Protein AF-A0A3D1AR21-F1 (afdb_monomer_lite)

Sequence (98 aa):
QMRGRPMHPLLARMLSGERQISAVLRLETVRGNALVNLERLEVDGNVLEGRPLDLLIHQFVTNEFPDARLDQWFAMEYKIDTITLWRGQAVVTLRGRH

Radius of gyration: 16.64 Å; chains: 1; bounding box: 43×33×40 Å

Foldseek 3Di:
DDDPDPPDVVVCVQPPDDWDKDWDWDWDFAQQKIAIETAWIATNNDIDGDPSVVCCCVVPVCVPPVVDHHPDIDGHPPQWGDWDDDVVDIDTDGDDDD

Secondary structure (DSSP, 8-state):
---PPPPPHHHHHHHSS---EEEEEEEEEETTEEEEEEEEEEETTEEE-SHHHHHHIIIIIHHH-TT---SSEEE-STTEEEEEEETTEEEEEEPP--

Structure (mmCIF, N/CA/C/O backbone):
data_AF-A0A3D1AR21-F1
#
_entry.id   AF-A0A3D1AR21-F1
#
loop_
_atom_site.group_PDB
_atom_site.id
_atom_site.type_symbol
_atom_site.label_atom_id
_atom_site.label_alt_id
_atom_site.label_comp_id
_atom_site.label_asym_id
_atom_site.label_entity_id
_atom_site.label_seq_id
_atom_site.pdbx_PDB_ins_code
_atom_site.Cartn_x
_atom_site.Cartn_y
_atom_site.Cartn_z
_atom_site.occupancy
_atom_site.B_iso_or_equiv
_atom_site.auth_seq_id
_atom_site.auth_comp_id
_atom_site.auth_asym_id
_atom_site.auth_atom_id
_atom_site.pdbx_PDB_model_num
ATOM 1 N N . GLN A 1 1 ? -19.063 25.566 -8.715 1.00 36.75 1 GLN A N 1
ATOM 2 C CA . GLN A 1 1 ? -18.873 25.370 -7.263 1.00 36.75 1 GLN A CA 1
ATOM 3 C C . GLN A 1 1 ? -19.028 23.882 -6.983 1.00 36.75 1 GLN A C 1
ATOM 5 O O . GLN A 1 1 ? -20.128 23.371 -7.147 1.00 36.75 1 GLN A O 1
ATOM 10 N N . MET A 1 2 ? -17.945 23.160 -6.686 1.00 39.03 2 MET A N 1
ATOM 11 C CA . MET A 1 2 ? -18.041 21.739 -6.331 1.00 39.03 2 MET A CA 1
ATOM 12 C C . MET A 1 2 ? -18.422 21.646 -4.851 1.00 39.03 2 MET A C 1
ATOM 14 O O . MET A 1 2 ? -17.631 21.975 -3.974 1.00 39.03 2 MET A O 1
ATOM 18 N N . ARG A 1 3 ? -19.682 21.295 -4.582 1.00 45.66 3 ARG A N 1
ATOM 19 C CA . ARG A 1 3 ? -20.203 21.055 -3.232 1.00 45.66 3 ARG A CA 1
ATOM 20 C C . ARG A 1 3 ? -19.648 19.709 -2.766 1.00 45.66 3 ARG A C 1
ATOM 22 O O . ARG A 1 3 ? -20.038 18.680 -3.314 1.00 45.66 3 ARG A O 1
ATOM 29 N N . GLY A 1 4 ? -18.743 19.731 -1.788 1.00 47.53 4 GLY A N 1
ATOM 30 C CA . GLY A 1 4 ? -18.285 18.525 -1.100 1.00 47.53 4 GLY A CA 1
ATOM 31 C C . GLY A 1 4 ? -19.492 17.740 -0.591 1.00 47.53 4 GLY A C 1
ATOM 32 O O . GLY A 1 4 ? -20.394 18.302 0.037 1.00 47.53 4 GLY A O 1
ATOM 33 N N . ARG A 1 5 ? -19.553 16.454 -0.940 1.00 59.25 5 ARG A N 1
ATOM 34 C CA . ARG A 1 5 ? -20.593 15.542 -0.461 1.00 59.25 5 ARG A CA 1
ATOM 35 C C . ARG A 1 5 ? -20.492 15.513 1.071 1.00 59.25 5 ARG A C 1
ATOM 37 O O . ARG A 1 5 ? -19.376 15.388 1.570 1.00 59.25 5 ARG A O 1
ATOM 44 N N . PRO A 1 6 ? -21.592 15.665 1.828 1.00 53.69 6 PRO A N 1
ATOM 45 C CA . PRO A 1 6 ? -21.508 15.647 3.282 1.00 53.69 6 PRO A CA 1
ATOM 46 C C . PRO A 1 6 ? -20.909 14.308 3.723 1.00 53.69 6 PRO A C 1
ATOM 48 O O . PRO A 1 6 ? -21.480 13.251 3.446 1.00 53.69 6 PRO A O 1
ATOM 51 N N . MET A 1 7 ? -19.731 14.364 4.352 1.00 54.84 7 MET A N 1
ATOM 52 C CA . MET A 1 7 ? -19.068 13.195 4.924 1.00 54.84 7 MET A CA 1
ATOM 53 C C . MET A 1 7 ? -20.038 12.468 5.856 1.00 54.84 7 MET A C 1
ATOM 55 O O . MET A 1 7 ? -20.731 13.094 6.662 1.00 54.84 7 MET A O 1
ATOM 59 N N . HIS A 1 8 ? -20.079 11.138 5.762 1.00 71.12 8 HIS A N 1
ATOM 60 C CA . HIS A 1 8 ? -20.881 10.323 6.666 1.00 71.12 8 HIS A CA 1
ATOM 61 C C . HIS A 1 8 ? -20.439 10.605 8.121 1.00 71.12 8 HIS A C 1
ATOM 63 O O . HIS A 1 8 ? -19.237 10.565 8.392 1.00 71.12 8 HIS A O 1
ATOM 69 N N . PRO A 1 9 ? -21.347 10.864 9.081 1.00 62.31 9 PRO A N 1
ATOM 70 C CA . PRO A 1 9 ? -20.981 11.321 10.430 1.00 62.31 9 PRO A CA 1
ATOM 71 C C . PRO A 1 9 ? -20.036 10.382 11.196 1.00 62.31 9 PRO A C 1
ATOM 73 O O . PRO A 1 9 ? -19.232 10.830 12.010 1.00 62.31 9 PRO A O 1
ATOM 76 N N . LEU A 1 10 ? -20.109 9.075 10.919 1.00 61.53 10 LEU A N 1
ATOM 77 C CA . LEU A 1 10 ? -19.180 8.074 11.458 1.00 61.53 10 LEU A CA 1
ATOM 78 C C . LEU A 1 10 ? -17.753 8.263 10.933 1.00 61.53 10 LEU A C 1
ATOM 80 O O . LEU A 1 10 ? -16.806 8.140 11.698 1.00 61.53 10 LEU A O 1
ATOM 84 N N . LEU A 1 11 ? -17.601 8.618 9.660 1.00 61.28 11 LEU A N 1
ATOM 85 C CA . LEU A 1 11 ? -16.304 8.830 9.023 1.00 61.28 11 LEU A CA 1
ATOM 86 C C . LEU A 1 11 ? -15.698 10.185 9.368 1.00 61.28 11 LEU A C 1
ATOM 88 O O . LEU A 1 11 ? -14.508 10.259 9.650 1.00 61.28 11 LEU A O 1
ATOM 92 N N . ALA A 1 12 ? -16.527 11.223 9.488 1.00 64.75 12 ALA A N 1
ATOM 93 C CA . ALA A 1 12 ? -16.094 12.496 10.059 1.00 64.75 12 ALA A CA 1
ATOM 94 C C . ALA A 1 12 ? -15.563 12.315 11.493 1.00 64.75 12 ALA A C 1
ATOM 96 O O . ALA A 1 12 ? -14.542 12.893 11.840 1.00 64.75 12 ALA A O 1
ATOM 97 N N . ARG A 1 13 ? -16.206 11.458 12.304 1.00 62.38 13 ARG A N 1
ATOM 98 C CA . ARG A 1 13 ? -15.709 11.077 13.636 1.00 62.38 13 ARG A CA 1
ATOM 99 C C . ARG A 1 13 ? -14.462 10.197 13.586 1.00 62.38 13 ARG A C 1
ATOM 101 O O . ARG A 1 13 ? -13.613 10.338 14.455 1.00 62.38 13 ARG A O 1
ATOM 108 N N . MET A 1 14 ? -14.339 9.313 12.592 1.00 60.16 14 MET A N 1
ATOM 109 C CA . MET A 1 14 ? -13.131 8.508 12.378 1.00 60.16 14 MET A CA 1
ATOM 110 C C . MET A 1 14 ? -11.901 9.334 12.014 1.00 60.16 14 MET A C 1
ATOM 112 O O . MET A 1 14 ? -10.809 8.937 12.401 1.00 60.16 14 MET A O 1
ATOM 116 N N . LEU A 1 15 ? -12.087 10.462 11.331 1.00 61.53 15 LEU A N 1
ATOM 117 C CA . LEU A 1 15 ? -11.020 11.311 10.797 1.00 61.53 15 LEU A CA 1
ATOM 118 C C . LEU A 1 15 ? -10.832 12.629 11.575 1.00 61.53 15 LEU A C 1
ATOM 120 O O . LEU A 1 15 ? -9.968 13.427 11.223 1.00 61.53 15 LEU A O 1
ATOM 124 N N . SER A 1 16 ? -11.636 12.891 12.612 1.00 62.62 16 SER A N 1
ATOM 125 C CA . SER A 1 16 ? -11.507 14.088 13.449 1.00 62.62 16 SER A CA 1
ATOM 126 C C . SER A 1 16 ? -10.528 13.864 14.603 1.00 62.62 16 SER A C 1
ATOM 128 O O . SER A 1 16 ? -10.730 12.953 15.408 1.00 62.62 16 SER A O 1
ATOM 130 N N . GLY A 1 17 ? -9.540 14.752 14.731 1.00 63.72 17 GLY A N 1
ATOM 131 C CA . GLY A 1 17 ? -8.507 14.701 15.771 1.00 63.72 17 GLY A CA 1
ATOM 132 C C . GLY A 1 17 ? -7.281 13.878 15.366 1.00 63.72 17 GLY A C 1
ATOM 133 O O . GLY A 1 17 ? -7.232 13.304 14.281 1.00 63.72 17 GLY A O 1
ATOM 134 N N . GLU A 1 18 ? -6.276 13.828 16.237 1.00 61.91 18 GLU A N 1
ATOM 135 C CA . GLU A 1 18 ? -5.148 12.904 16.090 1.00 61.91 18 GLU A CA 1
ATOM 136 C C . GLU A 1 18 ? -5.615 11.504 16.504 1.00 61.91 18 GLU A C 1
ATOM 138 O O . GLU A 1 18 ? -5.962 11.268 17.661 1.00 61.91 18 GLU A O 1
ATOM 143 N N . ARG A 1 19 ? -5.691 10.594 15.533 1.00 71.19 19 ARG A N 1
ATOM 144 C CA . ARG A 1 19 ? -6.141 9.207 15.712 1.00 71.19 19 ARG A CA 1
ATOM 145 C C . ARG A 1 19 ? -4.935 8.308 15.508 1.00 71.19 19 ARG A C 1
ATOM 147 O O . ARG A 1 19 ? -4.165 8.524 14.568 1.00 71.19 19 ARG A O 1
ATOM 154 N N . GLN A 1 20 ? -4.752 7.305 16.360 1.00 78.31 20 GLN A N 1
ATOM 155 C CA . GLN A 1 20 ? -3.660 6.361 16.153 1.00 78.31 20 GLN A CA 1
ATOM 156 C C . GLN A 1 20 ? -4.062 5.419 15.021 1.00 78.31 20 GLN A C 1
ATOM 158 O O . GLN A 1 20 ? -4.988 4.620 15.167 1.00 78.31 20 GLN A O 1
ATOM 163 N N . ILE A 1 21 ? -3.361 5.529 13.895 1.00 83.12 21 ILE A N 1
ATOM 164 C CA . ILE A 1 21 ? -3.590 4.698 12.717 1.00 83.12 21 ILE A CA 1
ATOM 165 C C . ILE A 1 21 ? -2.401 3.757 12.543 1.00 83.12 21 ILE A C 1
ATOM 167 O O . ILE A 1 21 ? -1.250 4.196 12.533 1.00 83.12 21 ILE A O 1
ATOM 171 N N . SER A 1 22 ? -2.675 2.465 12.379 1.00 88.31 22 SER A N 1
ATOM 172 C CA . SER A 1 22 ? -1.687 1.486 11.925 1.00 88.31 22 SER A CA 1
ATOM 173 C C . SER A 1 22 ? -2.208 0.765 10.685 1.00 88.31 22 SER A C 1
ATOM 175 O O . SER A 1 22 ? -3.402 0.496 10.576 1.00 88.31 22 SER A O 1
ATOM 177 N N . ALA A 1 23 ? -1.334 0.489 9.723 1.00 89.00 23 ALA A N 1
ATOM 178 C CA . ALA A 1 23 ? -1.708 -0.138 8.463 1.00 89.00 23 ALA A CA 1
ATOM 179 C C . ALA A 1 23 ? -0.736 -1.270 8.129 1.00 89.00 23 ALA A C 1
ATOM 181 O O . ALA A 1 23 ? 0.478 -1.117 8.277 1.00 89.00 23 ALA A O 1
ATOM 182 N N . VAL A 1 24 ? -1.274 -2.389 7.649 1.00 91.69 24 VAL A N 1
ATOM 183 C CA . VAL A 1 24 ? -0.496 -3.491 7.081 1.00 91.69 24 VAL A CA 1
ATOM 184 C C . VAL A 1 24 ? -0.715 -3.488 5.579 1.00 91.69 24 VAL A C 1
ATOM 186 O O . VAL A 1 24 ? -1.844 -3.599 5.105 1.00 91.69 24 VAL A O 1
ATOM 189 N N . LEU A 1 25 ? 0.381 -3.340 4.844 1.00 91.69 25 LEU A N 1
ATOM 190 C CA . LEU A 1 25 ? 0.394 -3.249 3.392 1.00 91.69 25 LEU A CA 1
ATOM 191 C C . LEU A 1 25 ? 1.192 -4.415 2.812 1.00 91.69 25 LEU A C 1
ATOM 193 O O . LEU A 1 25 ? 2.247 -4.778 3.340 1.00 91.69 25 LEU A O 1
ATOM 197 N N . ARG A 1 26 ? 0.735 -4.928 1.673 1.00 92.69 26 ARG A N 1
ATOM 198 C CA . ARG A 1 26 ? 1.517 -5.797 0.797 1.00 92.69 26 ARG A CA 1
ATOM 199 C C . ARG A 1 26 ? 1.968 -4.993 -0.414 1.00 92.69 26 ARG A C 1
ATOM 201 O O . ARG A 1 26 ? 1.161 -4.324 -1.051 1.00 92.69 26 ARG A O 1
ATOM 208 N N . LEU A 1 27 ? 3.262 -5.066 -0.713 1.00 93.38 27 LEU A N 1
ATOM 209 C CA . LEU A 1 27 ? 3.858 -4.488 -1.912 1.00 93.38 27 LEU A CA 1
ATOM 210 C C . LEU A 1 27 ? 4.386 -5.618 -2.788 1.00 93.38 27 LEU A C 1
ATOM 212 O O . LEU A 1 27 ? 5.243 -6.391 -2.360 1.00 93.38 27 LEU A O 1
ATOM 216 N N . GLU A 1 28 ? 3.922 -5.658 -4.027 1.00 95.19 28 GLU A N 1
ATOM 217 C CA . GLU A 1 28 ? 4.474 -6.507 -5.074 1.00 95.19 28 GLU A CA 1
ATOM 218 C C . GLU A 1 28 ? 5.073 -5.619 -6.159 1.00 95.19 28 GLU A C 1
ATOM 220 O O . GLU A 1 28 ? 4.484 -4.609 -6.540 1.00 95.19 28 GLU A O 1
ATOM 225 N N . THR A 1 29 ? 6.259 -5.973 -6.658 1.00 94.94 29 THR A N 1
ATOM 226 C CA . THR A 1 29 ? 6.888 -5.243 -7.764 1.00 94.94 29 THR A CA 1
ATOM 227 C C . THR A 1 29 ? 7.323 -6.186 -8.872 1.00 94.94 29 THR A C 1
ATOM 229 O O . THR A 1 29 ? 7.817 -7.284 -8.618 1.00 94.94 29 THR A O 1
ATOM 232 N N . VAL A 1 30 ? 7.132 -5.761 -10.120 1.00 92.19 30 VAL A N 1
ATOM 233 C CA . VAL A 1 30 ? 7.538 -6.517 -11.305 1.00 92.19 30 VAL A CA 1
ATOM 234 C C . VAL A 1 30 ? 7.872 -5.575 -12.460 1.00 92.19 30 VAL A C 1
ATOM 236 O O . VAL A 1 30 ? 7.030 -4.801 -12.915 1.00 92.19 30 VAL A O 1
ATOM 239 N N . ARG A 1 31 ? 9.110 -5.656 -12.966 1.00 92.06 31 ARG A N 1
ATOM 240 C CA . ARG A 1 31 ? 9.570 -4.963 -14.190 1.00 92.06 31 ARG A CA 1
ATOM 241 C C . ARG A 1 31 ? 9.190 -3.477 -14.233 1.00 92.06 31 ARG A C 1
ATOM 243 O O . ARG A 1 31 ? 8.630 -2.995 -15.218 1.00 92.06 31 ARG A O 1
ATOM 250 N N . GLY A 1 32 ? 9.430 -2.760 -13.142 1.00 94.50 32 GLY A N 1
ATOM 251 C CA . GLY A 1 32 ? 9.114 -1.342 -13.040 1.00 94.50 32 GLY A CA 1
ATOM 252 C C . GLY A 1 32 ? 7.651 -1.010 -12.773 1.00 94.50 32 GLY A C 1
ATOM 253 O O . GLY A 1 32 ? 7.288 0.155 -12.878 1.00 94.50 32 GLY A O 1
ATOM 254 N N . ASN A 1 33 ? 6.818 -1.991 -12.432 1.00 95.62 33 ASN A N 1
ATOM 255 C CA . ASN A 1 33 ? 5.450 -1.783 -11.966 1.00 95.62 33 ASN A CA 1
ATOM 256 C C . ASN A 1 33 ? 5.320 -2.225 -10.511 1.00 95.62 33 ASN A C 1
ATOM 258 O O . ASN A 1 33 ? 6.034 -3.129 -10.072 1.00 95.62 33 ASN A O 1
ATOM 262 N N . ALA A 1 34 ? 4.400 -1.603 -9.785 1.00 95.88 34 ALA A N 1
ATOM 263 C CA . ALA A 1 34 ? 4.069 -1.941 -8.412 1.00 95.88 34 ALA A CA 1
ATOM 264 C C . ALA A 1 34 ? 2.569 -2.177 -8.247 1.00 95.88 34 ALA A C 1
ATOM 266 O O . ALA A 1 34 ? 1.755 -1.555 -8.929 1.00 95.88 34 ALA A O 1
ATOM 267 N N . LEU A 1 35 ? 2.231 -3.062 -7.319 1.00 95.75 35 LEU A N 1
ATOM 268 C CA . LEU A 1 35 ? 0.898 -3.276 -6.783 1.00 95.75 35 LEU A CA 1
ATOM 269 C C . LEU A 1 35 ? 0.991 -3.103 -5.269 1.00 95.75 35 LEU A C 1
ATOM 271 O O . LEU A 1 35 ? 1.823 -3.736 -4.618 1.00 95.75 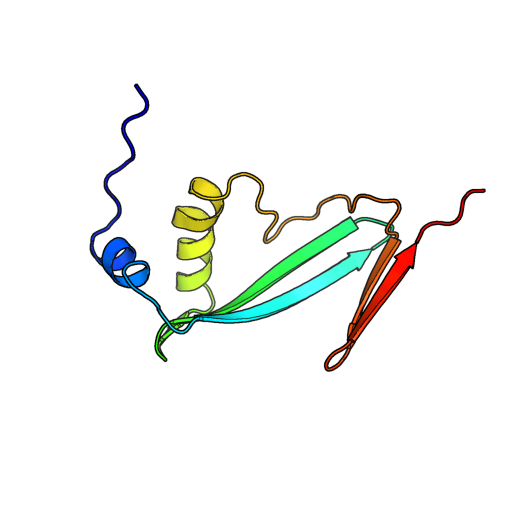35 LEU A O 1
ATOM 275 N N . VAL A 1 36 ? 0.152 -2.227 -4.724 1.00 93.50 36 VAL A N 1
ATOM 276 C CA . VAL A 1 36 ? 0.047 -2.003 -3.282 1.00 93.50 36 VAL A CA 1
ATOM 277 C C . VAL A 1 36 ? -1.347 -2.409 -2.843 1.00 93.50 36 VAL A C 1
ATOM 279 O O . VAL A 1 36 ? -2.331 -1.854 -3.329 1.00 93.50 36 VAL A O 1
ATOM 282 N N . ASN A 1 37 ? -1.424 -3.352 -1.911 1.00 92.56 37 ASN A N 1
ATOM 283 C CA . ASN A 1 37 ? -2.670 -3.780 -1.290 1.00 92.56 37 ASN A CA 1
ATOM 284 C C . ASN A 1 37 ? -2.658 -3.407 0.188 1.00 92.56 37 ASN A C 1
ATOM 286 O O . ASN A 1 37 ? -1.655 -3.607 0.877 1.00 92.56 37 ASN A O 1
ATOM 290 N N . LEU A 1 38 ? -3.779 -2.892 0.680 1.00 91.69 38 LEU A N 1
ATOM 291 C CA . LEU A 1 38 ? -3.995 -2.672 2.105 1.00 91.69 38 LEU A CA 1
ATOM 292 C C . LEU A 1 38 ? -4.703 -3.895 2.677 1.00 91.69 38 LEU A C 1
ATOM 294 O O . LEU A 1 38 ? -5.832 -4.191 2.310 1.00 91.69 38 LEU A O 1
ATOM 298 N N . GLU A 1 39 ? -4.024 -4.623 3.558 1.00 93.31 39 GLU A N 1
ATOM 299 C CA . GLU A 1 39 ? -4.545 -5.873 4.123 1.00 93.31 39 GLU A CA 1
ATOM 300 C C . GLU A 1 39 ? -5.326 -5.627 5.413 1.00 93.31 39 GLU A C 1
ATOM 302 O O . GLU A 1 39 ? -6.338 -6.277 5.672 1.00 93.31 39 GLU A O 1
ATOM 307 N N . ARG A 1 40 ? -4.848 -4.677 6.223 1.00 93.44 40 ARG A N 1
ATOM 308 C CA . ARG A 1 40 ? -5.416 -4.352 7.530 1.00 93.44 40 ARG A CA 1
ATOM 309 C C . ARG A 1 40 ? -5.213 -2.883 7.840 1.00 93.44 40 ARG A C 1
ATOM 311 O O . ARG A 1 40 ? -4.119 -2.351 7.655 1.00 93.44 40 ARG A O 1
ATOM 318 N N . LEU A 1 41 ? -6.246 -2.261 8.386 1.00 91.06 41 LEU A N 1
ATOM 319 C CA . LEU A 1 41 ? -6.183 -0.923 8.954 1.00 91.06 41 LEU A CA 1
ATOM 320 C C . LEU A 1 41 ? -6.673 -0.979 10.399 1.00 91.06 41 LEU A C 1
ATOM 322 O O . LEU A 1 41 ? -7.741 -1.516 10.672 1.00 91.06 41 LEU A O 1
ATOM 326 N N . GLU A 1 42 ? -5.911 -0.417 11.324 1.00 90.56 42 GLU A N 1
ATOM 327 C CA . GLU A 1 42 ? -6.311 -0.246 12.714 1.00 90.56 42 GLU A CA 1
ATOM 328 C C . GLU A 1 42 ? -6.446 1.240 13.020 1.00 90.56 42 GLU A C 1
ATOM 330 O O . GLU A 1 42 ? -5.515 2.006 12.775 1.00 90.56 42 GLU A O 1
ATOM 335 N N . VAL A 1 43 ? -7.600 1.643 13.549 1.00 86.56 43 VAL A N 1
ATOM 336 C CA . VAL A 1 43 ? -7.888 3.025 13.946 1.00 86.56 43 VAL A CA 1
ATOM 337 C C . VAL A 1 43 ? -8.369 3.021 15.389 1.00 86.56 43 VAL A C 1
ATOM 339 O O . VAL A 1 43 ? -9.430 2.469 15.691 1.00 86.56 43 VAL A O 1
ATOM 342 N N . ASP A 1 44 ? -7.586 3.618 16.285 1.00 85.69 44 ASP A N 1
ATOM 343 C CA . ASP A 1 44 ? -7.864 3.662 17.728 1.00 85.69 44 ASP A CA 1
ATOM 344 C C . ASP A 1 44 ? -8.202 2.272 18.317 1.00 85.69 44 ASP A C 1
ATOM 346 O O . ASP A 1 44 ? -9.174 2.110 19.056 1.00 85.69 44 ASP A O 1
ATOM 350 N N . GLY A 1 45 ? -7.450 1.237 17.924 1.00 84.00 45 GLY A N 1
ATOM 351 C CA . GLY A 1 45 ? -7.670 -0.150 18.359 1.00 84.00 45 GLY A CA 1
ATOM 352 C C . GLY A 1 45 ? -8.780 -0.907 17.617 1.00 84.00 45 GLY A C 1
ATOM 353 O O . GLY A 1 45 ? -8.980 -2.095 17.867 1.00 84.00 45 GLY A O 1
ATOM 354 N N . ASN A 1 46 ? -9.504 -0.260 16.695 1.00 85.44 46 ASN A N 1
ATOM 355 C CA . ASN A 1 46 ? -10.535 -0.904 15.879 1.00 85.44 46 ASN A CA 1
ATOM 356 C C . ASN A 1 46 ? -9.946 -1.391 14.561 1.00 85.44 46 ASN A C 1
ATOM 358 O O . ASN A 1 46 ? -9.385 -0.606 13.799 1.00 85.44 46 ASN A O 1
ATOM 362 N N . VAL A 1 47 ? -10.126 -2.675 14.278 1.00 90.94 47 VAL A N 1
ATOM 363 C CA . VAL A 1 47 ? -9.538 -3.351 13.122 1.00 90.94 47 VAL A CA 1
ATOM 364 C C . VAL A 1 47 ? -10.534 -3.403 11.968 1.00 90.94 47 VAL A C 1
ATOM 366 O O . VAL A 1 47 ? -11.671 -3.843 12.135 1.00 90.94 47 VAL A O 1
ATOM 369 N N . LEU A 1 48 ? -10.080 -2.993 10.789 1.00 90.25 48 LEU A N 1
ATOM 370 C CA . LEU A 1 48 ? -10.784 -3.087 9.518 1.00 90.25 48 LEU A CA 1
ATOM 371 C C . LEU A 1 48 ? -9.992 -3.998 8.577 1.00 90.25 48 LEU A C 1
ATOM 373 O O . LEU A 1 48 ? -8.836 -3.722 8.260 1.00 90.25 48 LEU A O 1
ATOM 377 N N . GLU A 1 49 ? -10.640 -5.068 8.127 1.00 90.69 49 GLU A N 1
ATOM 378 C CA . GLU A 1 49 ? -10.104 -6.065 7.194 1.00 90.69 49 GLU A CA 1
ATOM 379 C C . GLU A 1 49 ? -11.219 -6.542 6.259 1.00 90.69 49 GLU A C 1
ATOM 381 O O . GLU A 1 49 ? -12.398 -6.495 6.621 1.00 90.69 49 GLU A O 1
ATOM 386 N N . GLY A 1 50 ? -10.861 -7.024 5.067 1.00 89.94 50 GLY A N 1
ATOM 387 C CA . GLY A 1 50 ? -11.819 -7.531 4.082 1.00 89.94 50 GLY A CA 1
ATOM 388 C C . GLY A 1 50 ? -12.850 -6.478 3.658 1.00 89.94 50 GLY A C 1
ATOM 389 O O . GLY A 1 50 ? -12.526 -5.313 3.464 1.00 89.94 50 GLY A O 1
ATOM 390 N N . ARG A 1 51 ? -14.130 -6.861 3.556 1.00 89.06 51 ARG A N 1
ATOM 391 C CA . ARG A 1 51 ? -15.175 -5.999 2.962 1.00 89.06 51 ARG A CA 1
ATOM 392 C C . ARG A 1 51 ? -15.315 -4.599 3.589 1.00 89.06 51 ARG A C 1
ATOM 394 O O . ARG A 1 51 ? -15.480 -3.642 2.835 1.00 89.06 51 ARG A O 1
ATOM 401 N N . PRO A 1 52 ? -15.299 -4.426 4.928 1.00 87.62 52 PRO A N 1
ATOM 402 C CA . PRO A 1 52 ? -15.285 -3.094 5.538 1.00 87.62 52 PRO A CA 1
ATOM 403 C C . PRO A 1 52 ? -14.116 -2.212 5.084 1.00 87.62 52 PRO A C 1
ATOM 405 O O . PRO A 1 52 ? -14.295 -1.006 4.916 1.00 87.62 52 PRO A O 1
ATOM 408 N N . LEU A 1 53 ? -12.941 -2.809 4.877 1.00 90.19 53 LEU A N 1
ATOM 409 C CA . LEU A 1 53 ? -11.750 -2.112 4.407 1.00 90.19 53 LEU A CA 1
ATOM 410 C C . LEU A 1 53 ? -11.892 -1.711 2.934 1.00 90.19 53 LEU A C 1
ATOM 412 O O . LEU A 1 53 ? -11.661 -0.549 2.605 1.00 90.19 53 LEU A O 1
ATOM 416 N N . ASP A 1 54 ? -12.378 -2.620 2.087 1.00 87.88 54 ASP A N 1
ATOM 417 C CA . ASP A 1 54 ? -12.633 -2.354 0.663 1.00 87.88 54 ASP A CA 1
ATOM 418 C C . ASP A 1 54 ? -13.583 -1.160 0.478 1.00 87.88 54 ASP A C 1
ATOM 420 O O . ASP A 1 54 ? -13.360 -0.273 -0.350 1.00 87.88 54 ASP A O 1
ATOM 424 N N . LEU A 1 55 ? -14.642 -1.101 1.295 1.00 85.44 55 LEU A N 1
ATOM 425 C CA . LEU A 1 55 ? -15.594 0.009 1.287 1.00 85.44 55 LEU A CA 1
ATOM 426 C C . LEU A 1 55 ? -14.939 1.327 1.699 1.00 85.44 55 LEU A C 1
ATOM 428 O O . LEU A 1 55 ? -15.217 2.352 1.077 1.00 85.44 55 LEU A O 1
ATOM 432 N N . LEU A 1 56 ? -14.078 1.318 2.720 1.00 85.81 56 LEU A N 1
ATOM 433 C CA . LEU A 1 56 ? -13.358 2.514 3.153 1.00 85.81 56 LEU A CA 1
ATOM 434 C C . LEU A 1 56 ? -12.412 3.013 2.057 1.00 85.81 56 LEU A C 1
ATOM 436 O O . LEU A 1 56 ? -12.416 4.207 1.753 1.00 85.81 56 LEU A O 1
ATOM 440 N N . ILE A 1 57 ? -11.647 2.115 1.435 1.00 85.38 57 ILE A N 1
ATOM 441 C CA . ILE A 1 57 ? -10.732 2.463 0.343 1.00 85.38 57 ILE A CA 1
ATOM 442 C C . ILE A 1 57 ? -11.515 3.115 -0.798 1.00 85.38 57 ILE A C 1
ATOM 444 O O . ILE A 1 57 ? -11.232 4.252 -1.175 1.00 85.38 57 ILE A O 1
ATOM 448 N N . HIS A 1 58 ? -12.557 2.442 -1.283 1.00 83.75 58 HIS A N 1
ATOM 449 C CA . HIS A 1 58 ? -13.327 2.910 -2.430 1.00 83.75 58 HIS A CA 1
ATOM 450 C C . HIS A 1 58 ? -14.110 4.204 -2.144 1.00 83.75 58 HIS A C 1
ATOM 452 O O . HIS A 1 58 ? -14.233 5.071 -3.008 1.00 83.75 58 HIS A O 1
ATOM 458 N N . GLN A 1 59 ? -14.697 4.348 -0.951 1.00 80.31 59 GLN A N 1
ATOM 459 C CA . GLN A 1 59 ? -15.556 5.498 -0.638 1.00 80.31 59 GLN A CA 1
ATOM 460 C C . GLN A 1 59 ? -14.789 6.726 -0.152 1.00 80.31 59 GLN A C 1
ATOM 462 O O . GLN A 1 59 ? -15.289 7.838 -0.329 1.00 80.31 59 GLN A O 1
ATOM 467 N N . PHE A 1 60 ? -13.612 6.548 0.449 1.00 76.56 60 PHE A N 1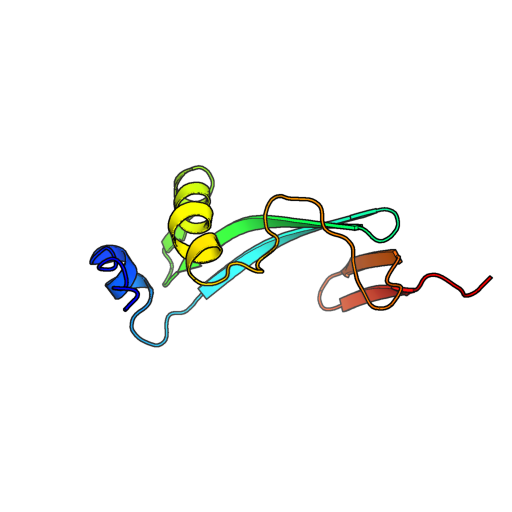
ATOM 468 C CA . PHE A 1 60 ? -12.848 7.646 1.042 1.00 76.56 60 PHE A CA 1
ATOM 469 C C . PHE A 1 60 ? -11.530 7.848 0.337 1.00 76.56 60 PHE A C 1
ATOM 471 O O . PHE A 1 60 ? -11.320 8.909 -0.239 1.00 76.56 60 PHE A O 1
ATOM 478 N N . VAL A 1 61 ? -10.665 6.836 0.341 1.00 79.50 61 VAL A N 1
ATOM 479 C CA . VAL A 1 61 ? -9.294 6.995 -0.153 1.00 79.50 61 VAL A CA 1
ATOM 480 C C . VAL A 1 61 ? -9.298 7.392 -1.622 1.00 79.50 61 VAL A C 1
ATOM 482 O O . VAL A 1 61 ? -8.667 8.377 -1.974 1.00 79.50 61 VAL A O 1
ATOM 485 N N . THR A 1 62 ? -10.075 6.712 -2.464 1.00 76.56 62 THR A N 1
ATOM 486 C CA . THR A 1 62 ? -10.151 7.044 -3.894 1.00 76.56 62 THR A CA 1
ATOM 487 C C . THR A 1 62 ? -10.774 8.420 -4.162 1.00 76.56 62 THR A C 1
ATOM 489 O O . THR A 1 62 ? -10.438 9.054 -5.158 1.00 76.56 62 THR A O 1
ATOM 492 N N . ASN A 1 63 ? -11.669 8.903 -3.295 1.00 75.56 63 ASN A N 1
ATOM 493 C CA . ASN A 1 63 ? -12.327 10.200 -3.484 1.00 75.56 63 ASN A CA 1
ATOM 494 C C . ASN A 1 63 ? -11.473 11.373 -2.982 1.00 75.56 63 ASN A C 1
ATOM 496 O O . ASN A 1 63 ? -11.403 12.400 -3.651 1.00 75.56 63 ASN A O 1
ATOM 500 N N . GLU A 1 64 ? -10.840 11.227 -1.818 1.00 78.50 64 GLU A N 1
ATOM 501 C CA . GLU A 1 64 ? -10.004 12.265 -1.201 1.00 78.50 64 GLU A CA 1
ATOM 502 C C . GLU A 1 64 ? -8.587 12.286 -1.792 1.00 78.50 64 GLU A C 1
ATOM 504 O O . GLU A 1 64 ? -7.979 13.346 -1.928 1.00 78.50 64 GLU A O 1
ATOM 509 N N . PHE A 1 65 ? -8.072 11.122 -2.196 1.00 81.31 65 PHE A N 1
ATOM 510 C CA . PHE A 1 65 ? -6.749 10.948 -2.794 1.00 81.31 65 PHE A CA 1
ATOM 511 C C . PHE A 1 65 ? -6.888 10.278 -4.167 1.00 81.31 65 PHE A C 1
ATOM 513 O O . PHE A 1 65 ? -6.583 9.094 -4.318 1.00 81.31 65 PHE A O 1
ATOM 520 N N . PRO A 1 66 ? -7.339 11.017 -5.195 1.00 80.31 66 PRO A N 1
ATOM 521 C CA . PRO A 1 66 ? -7.611 10.454 -6.521 1.00 80.31 66 PRO A CA 1
ATOM 522 C C . PRO A 1 66 ? -6.371 9.855 -7.200 1.00 80.31 66 PRO A C 1
ATOM 524 O O . PRO A 1 66 ? -6.492 8.974 -8.051 1.00 80.31 66 PRO A O 1
ATOM 527 N N . ASP A 1 67 ? -5.178 10.296 -6.801 1.00 83.94 67 ASP A N 1
ATOM 528 C CA . ASP A 1 67 ? -3.909 9.778 -7.311 1.00 83.94 67 ASP A CA 1
ATOM 529 C C . ASP A 1 67 ? -3.420 8.527 -6.565 1.00 83.94 67 ASP A C 1
ATOM 531 O O . ASP A 1 67 ? -2.436 7.907 -6.979 1.00 83.94 67 ASP A O 1
ATOM 535 N N . ALA A 1 68 ? -4.089 8.127 -5.477 1.00 84.56 68 ALA A N 1
ATOM 536 C CA . ALA A 1 68 ? -3.729 6.932 -4.730 1.00 84.56 68 ALA A CA 1
ATOM 537 C C . ALA A 1 68 ? -3.887 5.682 -5.608 1.00 84.56 68 ALA A C 1
ATOM 539 O O . ALA A 1 68 ? -4.941 5.405 -6.185 1.00 84.56 68 ALA A O 1
ATOM 540 N N . ARG A 1 69 ? -2.815 4.892 -5.696 1.00 89.25 69 ARG A N 1
ATOM 541 C CA . ARG A 1 69 ? -2.781 3.633 -6.444 1.00 89.25 69 ARG A CA 1
ATOM 542 C C . ARG A 1 69 ? -2.813 2.462 -5.461 1.00 89.25 69 ARG A C 1
ATOM 544 O O . ARG A 1 69 ? -1.767 1.979 -5.040 1.00 89.25 69 ARG A O 1
ATOM 551 N N . LEU A 1 70 ? -4.018 2.043 -5.085 1.00 89.56 70 LEU A N 1
ATOM 552 C CA . LEU A 1 70 ? -4.270 0.834 -4.295 1.00 89.56 70 LEU A CA 1
ATOM 553 C C . LEU A 1 70 ? -5.006 -0.195 -5.151 1.00 89.56 70 LEU A C 1
ATOM 555 O O . LEU A 1 70 ? -5.781 0.182 -6.030 1.00 89.56 70 LEU A O 1
ATOM 559 N N . ASP A 1 71 ? -4.729 -1.473 -4.909 1.00 90.38 71 ASP A N 1
ATOM 560 C CA . ASP A 1 71 ? -5.388 -2.624 -5.543 1.00 90.38 71 ASP A CA 1
ATOM 561 C C . ASP A 1 71 ? -5.330 -2.639 -7.080 1.00 90.38 71 ASP A C 1
ATOM 563 O O . ASP A 1 71 ? -6.090 -3.335 -7.753 1.00 90.38 71 ASP A O 1
ATOM 567 N N . GLN A 1 72 ? -4.378 -1.899 -7.649 1.00 92.56 72 GLN A N 1
ATOM 568 C CA . GLN A 1 72 ? -4.112 -1.855 -9.080 1.00 92.56 72 GLN A CA 1
ATOM 569 C C . GLN A 1 72 ? -2.619 -1.718 -9.364 1.00 92.56 72 GLN A C 1
ATOM 571 O O . GLN A 1 72 ? -1.882 -1.064 -8.621 1.00 92.56 72 GLN A O 1
ATOM 576 N N . TRP A 1 73 ? -2.187 -2.310 -10.477 1.00 95.81 73 TRP A N 1
ATOM 577 C CA . TRP A 1 73 ? -0.831 -2.129 -10.977 1.00 95.81 73 TRP A CA 1
ATOM 578 C C . TRP A 1 73 ? -0.626 -0.697 -11.465 1.00 95.81 73 TRP A C 1
ATOM 580 O O . TRP A 1 73 ? -1.448 -0.157 -12.208 1.00 95.81 73 TRP A O 1
ATOM 590 N N . PHE A 1 74 ? 0.503 -0.101 -11.097 1.00 94.44 74 PHE A N 1
ATOM 591 C CA . PHE A 1 74 ? 0.930 1.197 -11.602 1.00 94.44 74 PHE A CA 1
ATOM 592 C C . PHE A 1 74 ? 2.417 1.190 -11.951 1.00 94.44 74 PHE A C 1
ATOM 594 O O . PHE A 1 74 ? 3.216 0.470 -11.348 1.00 94.44 74 PHE A O 1
ATOM 601 N N . ALA A 1 75 ? 2.792 2.005 -12.936 1.00 94.19 75 ALA A N 1
ATOM 602 C CA . ALA A 1 75 ? 4.186 2.178 -13.313 1.00 94.19 75 ALA A CA 1
ATOM 603 C C . ALA A 1 75 ? 4.931 2.957 -12.223 1.00 94.19 75 ALA A C 1
ATOM 605 O O . ALA A 1 75 ? 4.490 4.022 -11.794 1.00 94.19 75 ALA A O 1
ATOM 606 N N . MET A 1 76 ? 6.079 2.438 -11.799 1.00 91.94 76 MET A N 1
ATOM 607 C CA . MET A 1 76 ? 6.984 3.140 -10.900 1.00 91.94 76 MET A CA 1
ATOM 608 C C . MET A 1 76 ? 7.834 4.137 -11.691 1.00 91.94 76 MET A C 1
ATOM 610 O O . MET A 1 76 ? 8.400 3.817 -12.743 1.00 91.94 76 MET A O 1
ATOM 614 N N . GLU A 1 77 ? 7.944 5.351 -11.163 1.00 89.19 77 GLU A N 1
ATOM 615 C CA . GLU A 1 77 ? 8.728 6.425 -11.767 1.00 89.19 77 GLU A CA 1
ATOM 616 C C . GLU A 1 77 ? 10.228 6.315 -11.429 1.00 89.19 77 GLU A C 1
ATOM 618 O O . GLU A 1 77 ? 10.695 5.344 -10.832 1.00 89.19 77 GLU A O 1
ATOM 623 N N . TYR A 1 78 ? 11.022 7.301 -11.860 1.00 88.25 78 TYR A N 1
ATOM 624 C CA . TYR A 1 78 ? 12.449 7.429 -11.520 1.00 88.25 78 TYR A CA 1
ATOM 625 C C . TYR A 1 78 ? 13.326 6.225 -11.898 1.00 88.25 78 TYR A C 1
ATOM 627 O O . TYR A 1 78 ? 14.369 5.988 -11.292 1.00 88.25 78 TYR A O 1
ATOM 635 N N . LYS A 1 79 ? 12.929 5.484 -12.942 1.00 89.00 79 LYS A N 1
ATOM 636 C CA . LYS A 1 79 ? 13.605 4.261 -13.412 1.00 89.00 79 LYS A CA 1
ATOM 637 C C . LYS A 1 79 ? 13.666 3.161 -12.353 1.00 89.00 79 LYS A C 1
ATOM 639 O O . LYS A 1 79 ? 14.513 2.281 -12.460 1.00 89.00 79 LYS A O 1
ATOM 644 N N . ILE A 1 80 ? 12.790 3.175 -11.356 1.00 91.50 80 ILE A N 1
ATOM 645 C CA . ILE A 1 80 ? 12.714 2.077 -10.397 1.00 91.50 80 ILE A CA 1
ATOM 646 C C . ILE A 1 80 ? 12.264 0.816 -11.143 1.00 91.50 80 ILE A C 1
ATOM 648 O O . ILE A 1 80 ? 11.360 0.857 -11.982 1.00 91.50 80 ILE A O 1
ATOM 652 N N . ASP A 1 81 ? 12.944 -0.296 -10.892 1.00 91.44 81 ASP A N 1
ATOM 653 C CA . ASP A 1 81 ? 12.621 -1.601 -11.463 1.00 91.44 81 ASP A CA 1
ATOM 654 C C . ASP A 1 81 ? 11.912 -2.492 -10.450 1.00 91.44 81 ASP A C 1
ATOM 656 O O . ASP A 1 81 ? 10.839 -3.027 -10.727 1.00 91.44 81 ASP A O 1
ATOM 660 N N . THR A 1 82 ? 12.477 -2.597 -9.252 1.00 93.38 82 THR A N 1
ATOM 661 C CA . THR A 1 82 ? 11.911 -3.382 -8.158 1.00 93.38 82 THR A CA 1
ATOM 662 C C . THR A 1 82 ? 12.117 -2.670 -6.830 1.00 93.38 82 THR A C 1
ATOM 664 O O . THR A 1 82 ? 13.080 -1.921 -6.631 1.00 93.38 82 THR A O 1
ATOM 667 N N . ILE A 1 83 ? 11.188 -2.916 -5.912 1.00 91.50 83 ILE A N 1
ATOM 668 C CA . ILE A 1 83 ? 11.288 -2.521 -4.511 1.00 91.50 83 ILE A CA 1
ATOM 669 C C . ILE A 1 83 ? 11.072 -3.787 -3.694 1.00 91.50 83 ILE A C 1
ATOM 671 O O . ILE A 1 83 ? 10.046 -4.452 -3.830 1.00 91.50 83 ILE A O 1
ATOM 675 N N . THR A 1 84 ? 12.046 -4.124 -2.854 1.00 89.88 84 THR A N 1
ATOM 676 C CA . THR A 1 84 ? 11.955 -5.251 -1.923 1.00 89.88 84 THR A CA 1
ATOM 677 C C . THR A 1 84 ? 11.976 -4.723 -0.499 1.00 89.88 84 THR A C 1
ATOM 679 O O . THR A 1 84 ? 12.911 -4.024 -0.102 1.00 89.88 84 THR A O 1
ATOM 682 N N . LEU A 1 85 ? 10.950 -5.067 0.275 1.00 87.88 85 LEU A N 1
ATOM 683 C CA . LEU A 1 85 ? 10.829 -4.668 1.673 1.00 87.88 85 LEU A CA 1
ATOM 684 C C . LEU A 1 85 ? 11.377 -5.764 2.590 1.00 87.88 85 LEU A C 1
ATOM 686 O O . LEU A 1 85 ? 11.031 -6.936 2.464 1.00 87.88 85 LEU A O 1
ATOM 690 N N . TRP A 1 86 ? 12.215 -5.351 3.533 1.00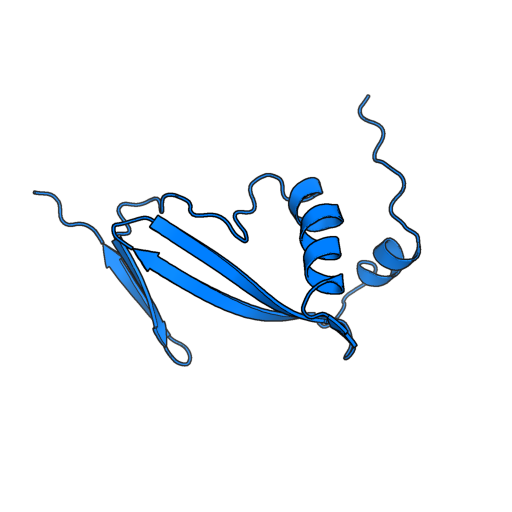 85.31 86 TRP A N 1
ATOM 691 C CA . TRP A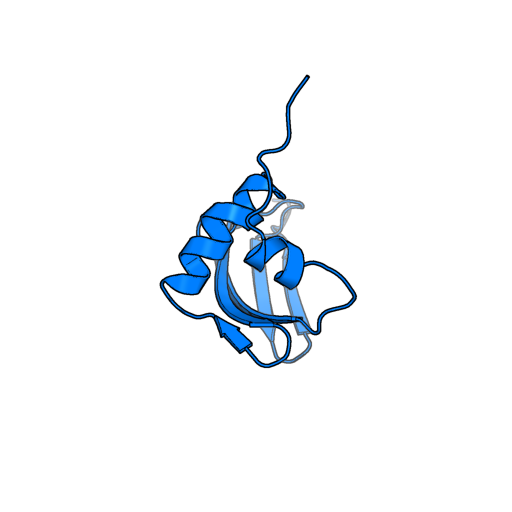 1 86 ? 12.776 -6.160 4.610 1.00 85.31 86 TRP A CA 1
ATOM 692 C C . TRP A 1 86 ? 12.413 -5.511 5.950 1.00 85.31 86 TRP A C 1
ATOM 694 O O . TRP A 1 86 ? 11.930 -4.378 6.005 1.00 85.31 86 TRP A O 1
ATOM 704 N N . ARG A 1 87 ? 12.662 -6.202 7.068 1.00 85.38 87 ARG A N 1
ATOM 705 C CA . ARG A 1 87 ? 12.434 -5.625 8.403 1.00 85.38 87 ARG A CA 1
ATOM 706 C C . ARG A 1 87 ? 13.264 -4.348 8.590 1.00 85.38 87 ARG A C 1
ATOM 708 O O . ARG A 1 87 ? 14.478 -4.417 8.745 1.00 85.38 87 ARG A O 1
ATOM 715 N N . GLY A 1 88 ? 12.589 -3.197 8.586 1.00 84.75 88 GLY A N 1
ATOM 716 C CA . GLY A 1 88 ? 13.194 -1.876 8.781 1.00 84.75 88 GLY A CA 1
ATOM 717 C C . GLY A 1 88 ? 14.021 -1.357 7.600 1.00 84.75 88 GLY A C 1
ATOM 718 O O . GLY A 1 88 ? 14.721 -0.362 7.758 1.00 84.75 88 GLY A O 1
ATOM 719 N N . GLN A 1 89 ? 13.979 -2.015 6.438 1.00 85.44 89 GLN A N 1
ATOM 720 C CA . GLN A 1 89 ? 14.780 -1.635 5.273 1.00 85.44 89 GLN A CA 1
ATOM 721 C C . GLN A 1 89 ? 13.979 -1.783 3.980 1.00 85.44 89 GLN A C 1
ATOM 723 O O . GLN A 1 89 ? 13.185 -2.709 3.826 1.00 85.44 89 GLN A O 1
ATOM 728 N N . ALA A 1 90 ? 14.228 -0.889 3.027 1.00 88.88 90 ALA A N 1
ATOM 729 C CA . ALA A 1 90 ? 13.719 -0.992 1.667 1.00 88.88 90 ALA A CA 1
ATOM 730 C C . ALA A 1 90 ? 14.906 -1.007 0.703 1.00 88.88 90 ALA A C 1
ATOM 732 O O . ALA A 1 90 ? 15.732 -0.095 0.711 1.00 88.88 90 ALA A O 1
ATOM 733 N N . VAL A 1 91 ? 14.994 -2.050 -0.119 1.00 91.81 91 VAL A N 1
ATOM 734 C CA . VAL A 1 91 ? 15.985 -2.154 -1.190 1.00 91.81 91 VAL A CA 1
ATOM 735 C C . VAL A 1 91 ? 15.306 -1.753 -2.488 1.00 91.81 91 VAL A C 1
ATOM 737 O O . VAL A 1 91 ? 14.306 -2.354 -2.879 1.00 91.81 91 VAL A O 1
ATOM 740 N N . VAL A 1 92 ? 15.854 -0.736 -3.148 1.00 92.19 92 VAL A N 1
ATOM 741 C CA . VAL A 1 92 ? 15.347 -0.217 -4.420 1.00 92.19 92 VAL A CA 1
ATOM 742 C C . VAL A 1 92 ? 16.360 -0.537 -5.507 1.00 92.19 92 VAL A C 1
ATOM 744 O O . VAL A 1 92 ? 17.520 -0.135 -5.420 1.00 92.19 92 VAL A O 1
ATOM 747 N N . THR A 1 93 ? 15.928 -1.247 -6.543 1.00 92.31 93 THR A N 1
ATOM 748 C CA . THR A 1 93 ? 16.747 -1.502 -7.728 1.00 92.31 93 THR A CA 1
ATOM 749 C C . 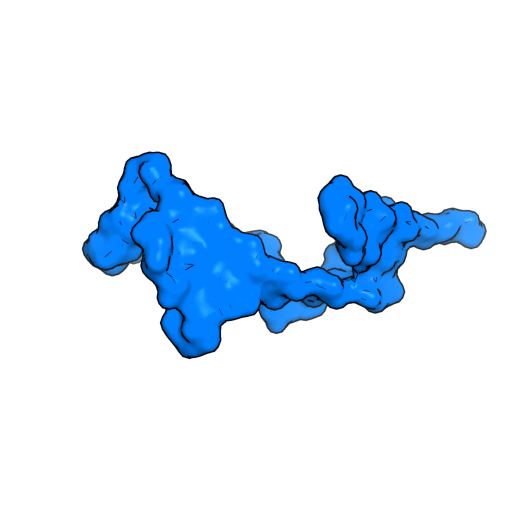THR A 1 93 ? 16.320 -0.563 -8.843 1.00 92.31 93 THR A C 1
ATOM 751 O O . THR A 1 93 ? 15.136 -0.448 -9.155 1.00 92.31 93 THR A O 1
ATOM 754 N N . LEU A 1 94 ? 17.292 0.117 -9.448 1.00 92.50 94 LEU A N 1
ATOM 755 C CA . LEU A 1 94 ? 17.072 1.011 -10.581 1.00 92.50 94 LEU A CA 1
ATOM 756 C C . LEU A 1 94 ? 17.387 0.285 -11.892 1.00 92.50 94 LEU A C 1
ATOM 758 O O . LEU A 1 94 ? 18.380 -0.436 -11.989 1.00 92.50 94 LEU A O 1
ATOM 762 N N . ARG A 1 95 ? 16.582 0.528 -12.928 1.00 88.25 95 ARG A N 1
ATOM 763 C CA . ARG A 1 95 ? 16.873 0.126 -14.306 1.00 88.25 95 ARG A CA 1
ATOM 764 C C . ARG A 1 95 ? 18.139 0.842 -14.778 1.00 88.25 95 ARG A C 1
ATOM 766 O O . ARG A 1 95 ? 18.200 2.076 -14.799 1.00 88.25 95 ARG A O 1
ATOM 773 N N . GLY A 1 96 ? 19.143 0.060 -15.171 1.00 81.56 96 GLY A N 1
ATOM 774 C CA . GLY A 1 96 ? 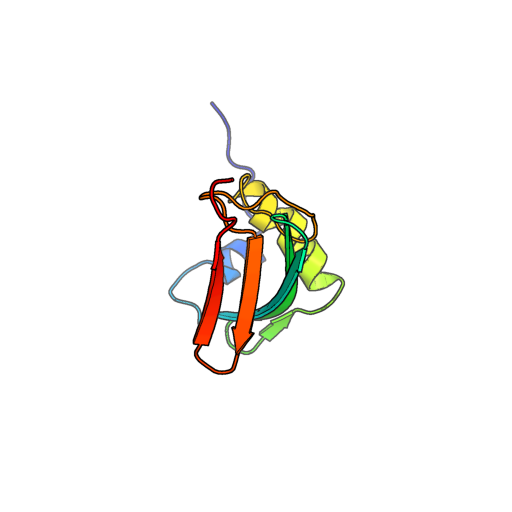20.360 0.573 -15.791 1.00 81.56 96 GLY A CA 1
ATOM 775 C C . GLY A 1 96 ? 20.051 1.331 -17.084 1.00 81.56 96 GLY A C 1
ATOM 776 O O . GLY A 1 96 ? 19.113 0.998 -17.810 1.00 81.56 96 GLY A O 1
ATOM 777 N N . ARG A 1 97 ? 20.839 2.372 -17.376 1.00 63.81 97 ARG A N 1
ATOM 778 C CA . ARG A 1 97 ? 20.917 2.909 -18.740 1.00 63.81 97 ARG A CA 1
ATOM 779 C C . ARG A 1 97 ? 21.676 1.874 -19.570 1.00 63.81 97 ARG A C 1
ATOM 781 O O . ARG A 1 97 ? 22.846 1.641 -19.281 1.00 63.81 97 ARG A O 1
ATOM 788 N N . HIS A 1 98 ? 20.993 1.247 -20.522 1.00 52.91 98 HIS A N 1
ATOM 789 C CA . HIS A 1 98 ? 21.665 0.630 -21.662 1.00 52.91 98 HIS A CA 1
ATOM 790 C C . HIS A 1 98 ? 22.297 1.718 -22.532 1.00 52.91 98 HIS A C 1
ATOM 792 O O . HIS A 1 98 ? 21.706 2.825 -22.595 1.00 52.91 98 HIS A O 1
#

pLDDT: mean 82.07, std 13.97, range [36.75, 95.88]